Protein AF-A0A2V2RG81-F1 (afdb_monomer)

Secondary structure (DSSP, 8-state):
-HHHHHHHHHHHHHHHHHHHSEEEEEEETTEEEEEEHHHHHHHT-GGGGHHHHHHHHHHHHHHHHHHH---THHHHHHHHHHHHHHHHHHHHHHHHHHHTTTSEEEE-HHHHHHHHHHHHHHHHHHHHHHSPPPP-

Mean predicted aligned error: 7.37 Å

Nearest PDB structures (foldseek):
  6jpa-assembly1_E  TM=6.796E-01  e=2.191E-02  Oryctolagus cuniculus
  8c2h-assembly1_F  TM=6.719E-01  e=4.260E-02  Rattus norvegicus
  8fp4-assembly1_F  TM=6.852E-01  e=5.317E-02  Mus musculus
  5vot-assembly1_G  TM=6.002E-01  e=3.413E-02  Rattus norvegicus

Sequence (136 aa):
MHKVKKVRLSAALVVLLCFFMPWIQVSCGSAKDSISGIDLARDNQSLLWLIPILIVATLVVGFFIRLRGNLDLGSLLGFASGLVSAYLMNRERIRAEDNSGLLQVSLTGWFWLGLGASIVLAVTSAIDFLKPPKPR

Foldseek 3Di:
DVVLLVLLLVLLVLLLVLQQDFFKWWDPDPDIDTAHNVNVCPPPNVLSVLQNVLSVVLVVVSVVCVVVVDDLVSLVSLQVSLVSQLVVLVVVVVVQVVCCVPTPMDGDPSSVSSNVSSVSSNVSSVVVSPDPDDDD

Radius of gyration: 16.91 Å; Cα contacts (8 Å, |Δi|>4): 170; chains: 1; bounding box: 44×24×58 Å

Structure (mmCIF, N/CA/C/O backbone):
data_AF-A0A2V2RG81-F1
#
_entry.id   AF-A0A2V2RG81-F1
#
loop_
_atom_site.group_PDB
_atom_site.id
_atom_site.type_symbol
_atom_site.label_atom_id
_atom_site.label_alt_id
_atom_site.label_comp_id
_atom_site.label_asym_id
_atom_site.label_entity_id
_atom_site.label_seq_id
_atom_site.pdbx_PDB_ins_code
_atom_site.Cartn_x
_atom_site.Cartn_y
_atom_site.Cartn_z
_atom_site.occupancy
_atom_site.B_iso_or_equiv
_atom_site.auth_seq_id
_atom_site.auth_comp_id
_atom_site.auth_asym_id
_atom_site.auth_atom_id
_atom_site.pdbx_PDB_model_num
ATOM 1 N N . MET A 1 1 ? -14.935 9.910 15.023 1.00 58.56 1 MET A N 1
ATOM 2 C CA . MET A 1 1 ? -14.533 8.569 14.524 1.00 58.56 1 MET A CA 1
ATOM 3 C C . MET A 1 1 ? -14.956 8.276 13.077 1.00 58.56 1 MET A C 1
ATOM 5 O O . MET A 1 1 ? -14.308 7.460 12.442 1.00 58.56 1 MET A O 1
ATOM 9 N N . HIS A 1 2 ? -15.976 8.934 12.503 1.00 64.44 2 HIS A N 1
ATOM 10 C CA . HIS A 1 2 ? -16.422 8.630 11.128 1.00 64.44 2 HIS A CA 1
ATOM 11 C C . HIS A 1 2 ? -15.454 9.112 10.022 1.00 64.44 2 HIS A C 1
ATOM 13 O O . HIS A 1 2 ? -15.304 8.445 9.003 1.00 64.44 2 HIS A O 1
ATOM 19 N N . LYS A 1 3 ? -14.757 10.243 10.232 1.00 79.00 3 LYS A N 1
ATOM 20 C CA . LYS A 1 3 ? -13.804 10.807 9.255 1.00 79.00 3 LYS A CA 1
ATOM 21 C C . LYS A 1 3 ? -12.574 9.908 9.040 1.00 79.00 3 LYS A C 1
ATOM 23 O O . LYS A 1 3 ? -12.246 9.622 7.899 1.00 79.00 3 LYS A O 1
ATOM 28 N N . VAL A 1 4 ? -11.964 9.391 10.112 1.00 78.62 4 VAL A N 1
ATOM 29 C CA . VAL A 1 4 ? -10.763 8.529 10.032 1.00 78.62 4 VAL A CA 1
ATOM 30 C C . VAL A 1 4 ? -11.062 7.212 9.309 1.00 78.62 4 VAL A C 1
ATOM 32 O O . VAL A 1 4 ? -10.335 6.833 8.399 1.00 78.62 4 VAL A O 1
ATOM 35 N N . LYS A 1 5 ? -12.203 6.576 9.611 1.00 78.75 5 LYS A N 1
ATOM 36 C CA . LYS A 1 5 ? -12.648 5.357 8.913 1.00 78.75 5 LYS A CA 1
ATOM 37 C C . LYS A 1 5 ? -12.856 5.577 7.410 1.00 78.75 5 LYS A C 1
ATOM 39 O O . LYS A 1 5 ? -12.478 4.719 6.619 1.00 78.75 5 LYS A O 1
ATOM 44 N N . LYS A 1 6 ? -13.430 6.724 7.016 1.00 83.75 6 LYS A N 1
ATOM 45 C CA . LYS A 1 6 ? -13.582 7.099 5.600 1.00 83.75 6 LYS A CA 1
ATOM 46 C C . LYS A 1 6 ? -12.228 7.292 4.920 1.00 83.75 6 LYS A C 1
ATO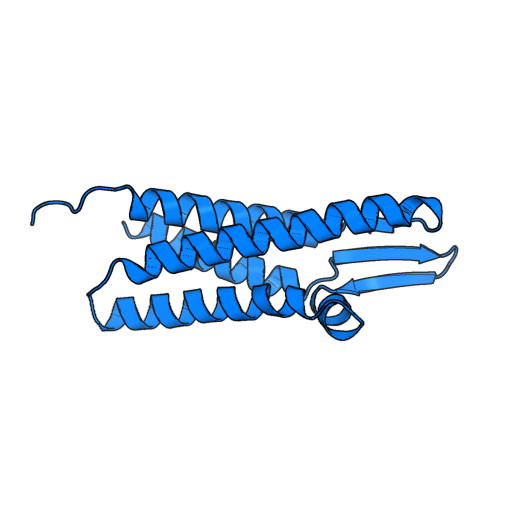M 48 O O . LYS A 1 6 ? -12.038 6.730 3.852 1.00 83.75 6 LYS A O 1
ATOM 53 N N . VAL A 1 7 ? -11.303 8.014 5.559 1.00 86.38 7 VAL A N 1
ATOM 54 C CA . VAL A 1 7 ? -9.939 8.234 5.039 1.00 86.38 7 VAL A CA 1
ATOM 55 C C . VAL A 1 7 ? -9.203 6.910 4.848 1.00 86.38 7 VAL A C 1
ATOM 57 O O . VAL A 1 7 ? -8.580 6.691 3.816 1.00 86.38 7 VAL A O 1
ATOM 60 N N . ARG A 1 8 ? -9.323 5.994 5.812 1.00 85.00 8 ARG A N 1
ATOM 61 C CA . ARG A 1 8 ? -8.718 4.663 5.74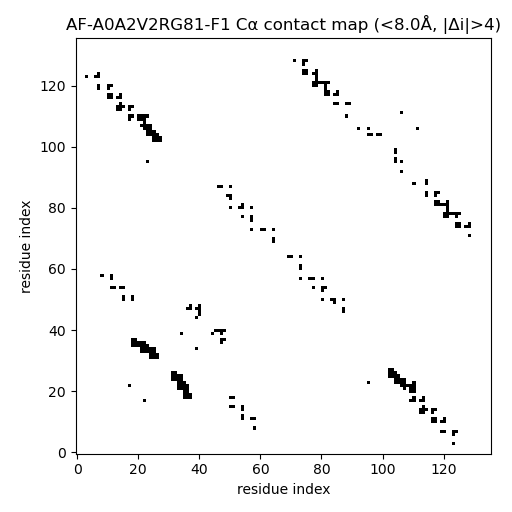1 1.00 85.00 8 ARG A CA 1
ATOM 62 C C . ARG A 1 8 ? -9.264 3.848 4.569 1.00 85.00 8 ARG A C 1
ATOM 64 O O . ARG A 1 8 ? -8.502 3.246 3.823 1.00 85.00 8 ARG A O 1
ATOM 71 N N . LEU A 1 9 ? -10.585 3.857 4.389 1.00 85.62 9 LEU A N 1
ATOM 72 C CA . LEU A 1 9 ? -11.242 3.158 3.286 1.00 85.62 9 LEU A CA 1
ATOM 73 C C . LEU A 1 9 ? -10.867 3.766 1.928 1.00 85.62 9 LEU A C 1
ATOM 75 O O . LEU A 1 9 ? -10.558 3.024 1.001 1.00 85.62 9 LEU A O 1
ATOM 79 N N . SER A 1 10 ? -10.835 5.098 1.816 1.00 89.88 10 SER A N 1
ATOM 80 C CA . SER A 1 10 ? -10.386 5.761 0.590 1.00 89.88 10 SER A CA 1
ATOM 81 C C . SER A 1 10 ? -8.915 5.480 0.302 1.00 89.88 10 SER A C 1
ATOM 83 O O . SER A 1 10 ? -8.581 5.202 -0.839 1.00 89.88 10 SER A O 1
ATOM 85 N N . ALA A 1 11 ? -8.047 5.484 1.317 1.00 88.44 11 ALA A N 1
ATOM 86 C CA . ALA A 1 11 ? -6.634 5.159 1.149 1.00 88.44 11 ALA A CA 1
ATOM 87 C C . ALA A 1 11 ? -6.454 3.717 0.656 1.00 88.44 11 ALA A C 1
ATOM 89 O O . ALA A 1 11 ? -5.753 3.500 -0.323 1.00 88.44 11 ALA A O 1
ATOM 90 N N . ALA A 1 12 ? -7.152 2.747 1.258 1.00 88.44 12 ALA A N 1
ATOM 91 C CA . ALA A 1 12 ? -7.129 1.355 0.808 1.00 88.44 12 ALA A CA 1
ATOM 92 C C . ALA A 1 12 ? -7.589 1.209 -0.654 1.00 88.44 12 ALA A C 1
ATOM 94 O O . ALA A 1 12 ? -6.935 0.526 -1.438 1.00 88.44 12 ALA A O 1
ATOM 95 N N . LEU A 1 13 ? -8.670 1.891 -1.045 1.00 90.00 13 LEU A N 1
ATOM 96 C CA . LEU A 1 13 ? -9.141 1.898 -2.434 1.00 90.00 13 LEU A CA 1
ATOM 97 C C . LEU A 1 13 ? -8.130 2.541 -3.387 1.00 90.00 13 LEU A C 1
ATOM 99 O O . LEU A 1 13 ? -7.906 2.013 -4.470 1.00 90.00 13 LEU A O 1
ATOM 103 N N . VAL A 1 14 ? -7.495 3.645 -2.989 1.00 91.31 14 VAL A N 1
ATOM 104 C CA . VAL A 1 14 ? -6.458 4.299 -3.798 1.00 91.31 14 VAL A CA 1
ATOM 105 C C . VAL A 1 14 ? -5.253 3.380 -3.979 1.00 91.31 14 VAL A C 1
ATOM 107 O O . VAL A 1 14 ? -4.793 3.244 -5.106 1.00 91.31 14 VAL A O 1
ATOM 110 N N . VAL A 1 15 ? -4.778 2.704 -2.924 1.00 88.25 15 VAL A N 1
ATOM 111 C CA . VAL A 1 15 ? -3.689 1.713 -3.032 1.00 88.25 15 VAL A CA 1
ATOM 112 C C . VAL A 1 15 ? -4.070 0.608 -4.012 1.00 88.25 15 VAL A C 1
ATOM 114 O O . VAL A 1 15 ? -3.273 0.267 -4.883 1.00 88.25 15 VAL A O 1
ATOM 117 N N . LEU A 1 16 ? -5.295 0.083 -3.900 1.00 89.69 16 LEU A N 1
ATOM 118 C CA . LEU A 1 16 ? -5.788 -0.971 -4.780 1.00 89.69 16 LEU A CA 1
ATOM 119 C C . LEU A 1 16 ? -5.823 -0.511 -6.239 1.00 89.69 16 LEU A C 1
ATOM 121 O O . LEU A 1 16 ? -5.296 -1.200 -7.099 1.00 89.69 16 LEU A O 1
ATOM 125 N N . LEU A 1 17 ? -6.399 0.659 -6.520 1.00 90.56 17 LEU A N 1
ATOM 126 C CA . LEU A 1 17 ? -6.468 1.207 -7.876 1.00 90.56 17 LEU A CA 1
ATOM 127 C C . LEU A 1 17 ? -5.073 1.493 -8.435 1.00 90.56 17 LEU A C 1
ATOM 129 O O . LEU A 1 17 ? -4.778 1.110 -9.563 1.00 90.56 17 LEU A O 1
ATOM 133 N N . CYS A 1 18 ? -4.196 2.108 -7.637 1.00 89.56 18 CYS A N 1
ATOM 134 C CA . CYS A 1 18 ? -2.828 2.400 -8.053 1.00 89.56 18 CYS A CA 1
ATOM 135 C C . CYS A 1 18 ? -2.051 1.120 -8.366 1.00 89.56 18 CYS A C 1
ATOM 137 O O . CYS A 1 18 ? -1.221 1.151 -9.262 1.00 89.56 18 CYS A O 1
ATOM 139 N N . PHE A 1 19 ? -2.331 -0.006 -7.698 1.00 88.00 19 PHE A N 1
ATOM 140 C CA . PHE A 1 19 ? -1.690 -1.293 -7.989 1.00 88.00 19 PHE A CA 1
ATOM 141 C C . PHE A 1 19 ? -1.910 -1.774 -9.431 1.00 88.00 19 PHE A C 1
ATOM 143 O O . PHE A 1 19 ? -0.995 -2.326 -10.037 1.00 88.00 19 PHE A O 1
ATOM 150 N N . PHE A 1 20 ? -3.088 -1.519 -10.001 1.00 87.88 20 PHE A N 1
ATOM 151 C CA . PHE A 1 20 ? -3.395 -1.884 -11.389 1.00 87.88 20 PHE A CA 1
ATOM 152 C C . PHE A 1 20 ? -2.928 -0.842 -12.411 1.00 87.88 20 PHE A C 1
ATOM 154 O O . PHE A 1 20 ? -2.921 -1.122 -13.607 1.00 87.88 20 PHE A O 1
ATOM 161 N N . MET A 1 21 ? -2.541 0.353 -11.964 1.00 88.81 21 MET A N 1
ATOM 162 C CA . MET A 1 21 ? -2.016 1.387 -12.851 1.00 88.81 21 MET A CA 1
ATOM 163 C C . MET A 1 21 ? -0.554 1.099 -13.224 1.00 88.81 21 MET A C 1
ATOM 165 O O . MET A 1 21 ? 0.130 0.354 -12.517 1.00 88.81 21 MET A O 1
ATOM 169 N N . PRO A 1 22 ? -0.040 1.690 -14.318 1.00 84.62 22 PRO A N 1
ATOM 170 C CA . PRO A 1 22 ? 1.360 1.538 -14.685 1.00 84.62 22 PRO A CA 1
ATOM 171 C C . PRO A 1 22 ? 2.233 2.113 -13.574 1.00 84.62 22 PRO A C 1
ATOM 173 O O . PRO A 1 22 ? 2.029 3.261 -13.192 1.00 84.62 22 PRO A O 1
ATOM 176 N N . TRP A 1 23 ? 3.167 1.328 -13.041 1.00 84.44 23 TRP A N 1
ATOM 177 C CA . TRP A 1 23 ? 4.081 1.752 -11.974 1.00 84.44 23 TRP A CA 1
ATOM 178 C C . TRP A 1 23 ? 5.379 2.269 -12.553 1.00 84.44 23 TRP A C 1
ATOM 180 O O . TRP A 1 23 ? 5.856 3.338 -12.168 1.00 84.44 23 TRP A O 1
ATOM 190 N N . ILE A 1 24 ? 5.906 1.513 -13.507 1.00 82.00 24 ILE A N 1
ATOM 191 C CA . ILE A 1 24 ? 7.206 1.725 -14.110 1.00 82.00 24 ILE A CA 1
ATOM 192 C C . ILE A 1 24 ? 6.986 2.023 -15.587 1.00 82.00 24 ILE A C 1
ATOM 194 O O . ILE A 1 24 ? 6.223 1.339 -16.265 1.00 82.00 24 ILE A O 1
ATOM 198 N N . GLN A 1 25 ? 7.656 3.051 -16.086 1.00 83.38 25 GLN A N 1
ATOM 199 C CA . GLN A 1 25 ? 7.780 3.325 -17.509 1.00 83.38 25 GLN A CA 1
ATOM 200 C C . GLN A 1 25 ? 9.227 3.090 -17.916 1.00 83.38 25 GLN A C 1
ATOM 202 O O . GLN A 1 25 ? 10.137 3.736 -17.398 1.00 83.38 25 GLN A O 1
ATOM 207 N N . VAL A 1 26 ? 9.430 2.165 -18.844 1.00 80.25 26 VAL A N 1
ATOM 208 C CA . VAL A 1 26 ? 10.720 1.907 -19.478 1.00 80.25 26 VAL A CA 1
ATOM 209 C C . VAL A 1 26 ? 10.721 2.556 -20.854 1.00 80.25 26 VAL A C 1
ATOM 211 O O . VAL A 1 26 ? 9.803 2.369 -21.652 1.00 80.25 26 VAL A O 1
ATOM 214 N N . SER A 1 27 ? 11.740 3.373 -21.117 1.00 75.81 27 SER A N 1
ATOM 215 C CA . SER A 1 27 ? 11.956 3.983 -22.431 1.00 75.81 27 SER A CA 1
ATOM 216 C C . SER A 1 27 ? 13.175 3.343 -23.088 1.00 75.81 27 SER A C 1
ATOM 218 O O . SER A 1 27 ? 14.309 3.594 -22.684 1.00 75.81 27 SER A O 1
ATOM 220 N N . CYS A 1 28 ? 12.939 2.522 -24.112 1.00 73.56 28 CYS A N 1
ATOM 221 C CA . CYS A 1 28 ? 13.981 1.941 -24.959 1.00 73.56 28 CYS A CA 1
ATOM 222 C C . CYS A 1 28 ? 13.992 2.685 -26.302 1.00 73.56 28 CYS A C 1
ATOM 224 O O . CYS A 1 28 ? 13.414 2.231 -27.291 1.00 73.56 28 CYS A O 1
ATOM 226 N N . GLY A 1 29 ? 14.599 3.875 -26.335 1.00 74.12 29 GLY A N 1
ATOM 227 C CA . GLY A 1 29 ? 14.643 4.714 -27.537 1.00 74.12 29 GLY A CA 1
ATOM 228 C C . GLY A 1 29 ? 13.254 5.205 -27.968 1.00 74.12 29 GLY A C 1
ATOM 229 O O . GLY A 1 29 ? 12.731 6.149 -27.382 1.00 74.12 29 GLY A O 1
ATOM 230 N N . SER A 1 30 ? 12.665 4.576 -28.995 1.00 65.81 30 SER A N 1
ATOM 231 C CA . SER A 1 30 ? 11.362 4.959 -29.575 1.00 65.81 30 SER A CA 1
ATOM 232 C C . SER A 1 30 ? 10.169 4.142 -29.053 1.00 65.81 30 SER A C 1
ATOM 234 O O . SER A 1 30 ? 9.027 4.510 -29.335 1.00 65.81 30 SER A O 1
ATOM 236 N N . ALA A 1 31 ? 10.404 3.057 -28.307 1.00 66.31 31 ALA A N 1
ATOM 237 C CA . ALA A 1 31 ? 9.348 2.268 -27.674 1.00 66.31 31 ALA A CA 1
ATOM 238 C C . ALA A 1 31 ? 9.222 2.655 -26.192 1.00 66.31 31 ALA A C 1
ATOM 240 O O . ALA A 1 31 ? 10.212 2.662 -25.452 1.00 66.31 31 ALA A O 1
ATOM 241 N N . LYS A 1 32 ? 8.001 3.009 -25.777 1.00 71.31 32 LYS A N 1
ATOM 242 C CA . LYS A 1 32 ? 7.633 3.235 -24.376 1.00 71.31 32 LYS A CA 1
ATOM 243 C C . LYS A 1 32 ? 6.769 2.076 -23.921 1.00 71.31 32 LYS A C 1
ATOM 245 O O . LYS A 1 32 ? 5.598 2.024 -24.288 1.00 71.31 32 LYS A O 1
ATOM 250 N N . ASP A 1 33 ? 7.336 1.221 -23.086 1.00 81.12 33 ASP A N 1
ATOM 251 C CA . ASP A 1 33 ? 6.580 0.171 -22.420 1.00 81.12 33 ASP A CA 1
ATOM 252 C C . ASP A 1 33 ? 6.317 0.583 -20.975 1.00 81.12 33 ASP A C 1
ATOM 254 O O . ASP A 1 33 ? 7.162 1.157 -20.281 1.00 81.12 33 ASP A O 1
ATOM 258 N N . SER A 1 34 ? 5.092 0.347 -20.521 1.00 82.75 34 SER A N 1
ATOM 259 C CA . SER A 1 34 ? 4.673 0.672 -19.166 1.00 82.75 34 SER A CA 1
ATOM 260 C C . SER A 1 34 ? 4.231 -0.598 -18.472 1.00 82.75 34 SER A C 1
ATOM 262 O O . SER A 1 34 ? 3.352 -1.289 -18.979 1.00 82.75 34 SER A O 1
ATOM 264 N N . ILE A 1 35 ? 4.825 -0.882 -17.320 1.00 84.44 35 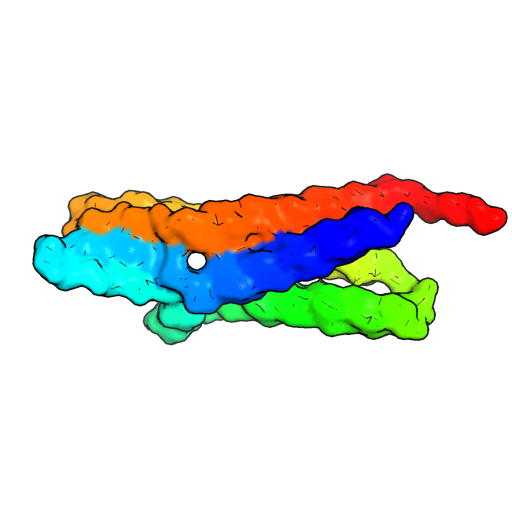ILE A N 1
ATOM 265 C CA . ILE A 1 35 ? 4.592 -2.117 -16.585 1.00 84.44 35 ILE A CA 1
ATOM 266 C C . ILE A 1 35 ? 3.793 -1.788 -15.329 1.00 84.44 35 ILE A C 1
ATOM 268 O O . ILE A 1 35 ? 4.157 -0.901 -14.545 1.00 84.44 35 ILE A O 1
ATOM 272 N N . SER A 1 36 ? 2.662 -2.465 -15.169 1.00 87.19 36 SER A N 1
ATOM 273 C CA . SER A 1 36 ? 1.783 -2.310 -14.013 1.00 87.19 36 SER A CA 1
ATOM 274 C C . SER A 1 36 ? 2.229 -3.190 -12.842 1.00 87.19 36 SER A C 1
ATOM 276 O O . SER A 1 36 ? 3.021 -4.122 -13.006 1.00 87.19 36 SER A O 1
ATOM 278 N N . GLY A 1 37 ? 1.706 -2.920 -11.642 1.00 82.94 37 GLY A N 1
ATOM 279 C CA . GLY A 1 37 ? 1.973 -3.763 -10.473 1.00 82.94 37 GLY A CA 1
ATOM 280 C C . GLY A 1 37 ? 1.507 -5.213 -10.660 1.00 82.94 37 GLY A C 1
ATOM 281 O O . GLY A 1 37 ? 2.136 -6.129 -10.130 1.00 82.94 37 GLY A O 1
ATOM 282 N N . ILE A 1 38 ? 0.451 -5.445 -11.454 1.00 85.56 38 ILE A N 1
ATOM 283 C CA . ILE A 1 38 ? -0.035 -6.800 -11.756 1.00 85.56 38 ILE A CA 1
ATOM 284 C C . ILE A 1 38 ? 0.894 -7.551 -12.713 1.00 85.56 38 ILE A C 1
ATOM 286 O O . ILE A 1 38 ? 1.138 -8.739 -12.499 1.00 85.56 38 ILE A O 1
ATOM 290 N N . ASP A 1 39 ? 1.455 -6.869 -13.711 1.00 84.69 39 ASP A N 1
ATOM 291 C CA . ASP A 1 39 ? 2.418 -7.476 -14.634 1.00 84.69 39 ASP A CA 1
ATOM 292 C C . ASP A 1 39 ? 3.708 -7.850 -13.886 1.00 84.69 39 ASP A C 1
ATOM 294 O O . ASP A 1 39 ? 4.175 -8.984 -13.984 1.00 84.69 39 ASP A O 1
ATOM 298 N N . LEU A 1 40 ? 4.202 -6.961 -13.010 1.00 81.69 40 LEU A N 1
ATOM 299 C CA . LEU A 1 40 ? 5.330 -7.248 -12.107 1.00 81.69 40 LEU A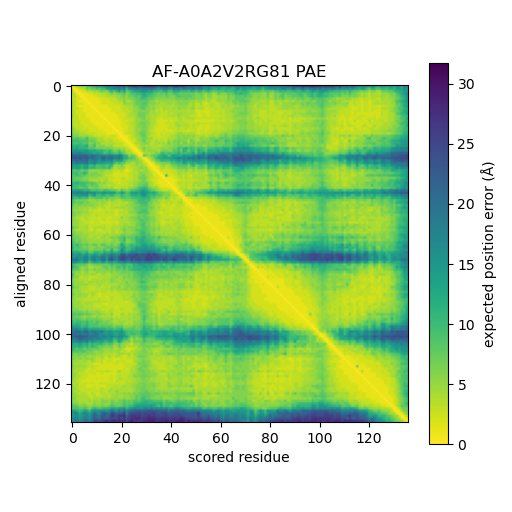 CA 1
ATOM 300 C C . LEU A 1 40 ? 5.069 -8.480 -11.229 1.00 81.69 40 LEU A C 1
ATOM 302 O O . LEU A 1 40 ? 5.930 -9.351 -11.070 1.00 81.69 40 LEU A O 1
ATOM 306 N N . ALA A 1 41 ? 3.861 -8.565 -10.670 1.00 85.31 41 ALA A N 1
ATOM 307 C CA . ALA A 1 41 ? 3.460 -9.675 -9.817 1.00 85.31 41 ALA A CA 1
ATOM 308 C C . ALA A 1 41 ? 3.347 -11.007 -10.578 1.00 85.31 41 ALA A C 1
ATOM 310 O O . ALA A 1 41 ? 3.444 -12.067 -9.954 1.00 85.31 41 ALA A O 1
ATOM 311 N N . ARG A 1 42 ? 3.140 -10.963 -11.900 1.00 84.56 42 ARG A N 1
ATOM 312 C CA . ARG A 1 42 ? 3.015 -12.136 -12.770 1.00 84.56 42 ARG A CA 1
ATOM 313 C C . ARG A 1 42 ? 4.366 -12.655 -13.260 1.00 84.56 42 ARG A C 1
ATOM 315 O O . ARG A 1 42 ? 4.540 -13.868 -13.302 1.00 84.56 42 ARG A O 1
ATOM 322 N N . ASP A 1 43 ? 5.300 -11.765 -13.587 1.00 76.19 43 ASP A N 1
ATOM 323 C CA . ASP A 1 43 ? 6.501 -12.151 -14.339 1.00 76.19 43 ASP A CA 1
ATOM 324 C C . ASP A 1 43 ? 7.649 -12.707 -13.491 1.00 76.19 43 ASP A C 1
ATOM 326 O O . ASP A 1 43 ? 8.403 -13.541 -13.988 1.00 76.19 43 ASP A O 1
ATOM 330 N N . ASN A 1 44 ? 7.816 -12.301 -12.225 1.00 68.00 44 ASN A N 1
ATOM 331 C CA . ASN A 1 44 ? 8.786 -12.965 -11.330 1.00 68.00 44 ASN A CA 1
ATOM 332 C C . ASN A 1 44 ? 8.702 -12.558 -9.848 1.00 68.00 44 ASN A C 1
ATOM 334 O O . ASN A 1 44 ? 9.617 -12.830 -9.065 1.00 68.00 44 ASN A O 1
ATOM 338 N N . GLN A 1 45 ? 7.667 -11.817 -9.449 1.00 76.44 45 GLN A N 1
ATOM 339 C CA . GLN A 1 45 ? 7.605 -11.205 -8.125 1.00 76.44 45 GLN A CA 1
ATOM 340 C C . GLN A 1 45 ? 6.284 -11.536 -7.424 1.00 76.44 45 GLN A C 1
ATOM 342 O O . GLN A 1 45 ? 5.516 -10.655 -7.046 1.00 76.44 45 GLN A O 1
ATOM 347 N N . SER A 1 46 ? 6.045 -12.828 -7.178 1.00 82.75 46 SER A N 1
ATOM 348 C CA . SER A 1 46 ? 4.821 -13.336 -6.533 1.00 82.75 46 SER A CA 1
ATOM 349 C C . SER A 1 46 ? 4.524 -12.696 -5.171 1.00 82.75 46 SER A C 1
ATOM 351 O O . SER A 1 46 ? 3.380 -12.678 -4.735 1.00 82.75 46 SER A O 1
ATOM 353 N N . LEU A 1 47 ? 5.529 -12.126 -4.497 1.00 85.44 47 LEU A N 1
ATOM 354 C CA . LEU A 1 47 ? 5.345 -11.360 -3.261 1.00 85.44 47 LEU A CA 1
ATOM 355 C C . LEU A 1 47 ? 4.487 -10.099 -3.451 1.00 85.44 47 LEU A C 1
ATOM 357 O O . LEU A 1 47 ? 3.813 -9.696 -2.510 1.00 85.44 47 LEU A O 1
ATOM 361 N N . LEU A 1 48 ? 4.445 -9.492 -4.639 1.00 85.75 48 LEU A N 1
ATOM 362 C CA . LEU A 1 48 ? 3.600 -8.321 -4.902 1.00 85.75 48 LEU A CA 1
ATOM 363 C C . LEU A 1 48 ? 2.109 -8.635 -4.862 1.00 85.75 48 LEU A C 1
ATOM 365 O O . LEU A 1 48 ? 1.328 -7.737 -4.557 1.00 85.75 48 LEU A O 1
ATOM 369 N N . TRP A 1 49 ? 1.712 -9.898 -5.055 1.00 87.81 49 TRP A N 1
ATOM 370 C CA . TRP A 1 49 ? 0.325 -10.328 -4.859 1.00 87.81 49 TRP A CA 1
ATOM 371 C C . TRP A 1 49 ? -0.167 -10.113 -3.428 1.00 87.81 49 TRP A C 1
ATOM 373 O O . TRP A 1 49 ? -1.370 -9.953 -3.216 1.00 87.81 49 TRP A O 1
ATOM 383 N N . LEU A 1 50 ? 0.736 -10.038 -2.444 1.00 86.81 50 LEU A N 1
ATOM 384 C CA . LEU A 1 50 ? 0.349 -9.710 -1.074 1.00 86.81 50 LEU A CA 1
ATOM 385 C C . LEU A 1 50 ? -0.300 -8.331 -0.974 1.00 86.81 50 LEU A C 1
ATOM 387 O O . LEU A 1 50 ? -1.168 -8.166 -0.129 1.00 86.81 50 LEU A O 1
ATOM 391 N N . ILE A 1 51 ? 0.051 -7.365 -1.828 1.00 88.00 51 ILE A N 1
ATOM 392 C CA . ILE A 1 51 ? -0.528 -6.016 -1.779 1.00 88.00 51 ILE A CA 1
ATOM 393 C C . ILE A 1 51 ? -2.042 -6.053 -2.042 1.00 88.00 51 ILE A C 1
ATOM 395 O O . ILE A 1 51 ? -2.801 -5.711 -1.130 1.00 88.00 51 ILE A O 1
ATOM 399 N N . PRO A 1 52 ? -2.538 -6.493 -3.219 1.00 88.81 52 PRO A N 1
ATOM 400 C CA . PRO A 1 52 ? -3.973 -6.543 -3.468 1.00 88.81 52 PRO A CA 1
ATOM 401 C C . PRO A 1 52 ? -4.682 -7.506 -2.509 1.00 88.81 52 PRO A C 1
ATOM 403 O O . PRO A 1 52 ? -5.764 -7.174 -2.029 1.00 88.81 52 PRO A O 1
ATOM 406 N N . ILE A 1 53 ? -4.072 -8.644 -2.151 1.00 89.88 53 ILE A N 1
ATOM 407 C CA . ILE A 1 53 ? -4.670 -9.601 -1.205 1.00 89.88 53 ILE A CA 1
ATOM 408 C C . ILE A 1 53 ? -4.876 -8.959 0.173 1.00 89.88 53 ILE A C 1
ATOM 410 O O . ILE A 1 53 ? -5.971 -9.040 0.729 1.00 89.88 53 ILE A O 1
ATOM 414 N N . LEU A 1 54 ? -3.859 -8.289 0.722 1.00 87.75 54 LEU A N 1
ATOM 415 C CA . LEU A 1 54 ? -3.935 -7.648 2.036 1.00 87.75 54 LEU A CA 1
ATOM 416 C C . LEU A 1 54 ? -4.905 -6.469 2.037 1.00 87.75 54 LEU A C 1
ATOM 418 O O . LEU A 1 54 ? -5.645 -6.287 3.001 1.00 87.75 54 LEU A O 1
ATOM 422 N N . ILE A 1 55 ? -4.937 -5.679 0.965 1.00 89.06 55 ILE A N 1
ATOM 423 C CA . ILE A 1 55 ? -5.871 -4.558 0.848 1.00 89.06 55 ILE A CA 1
ATOM 424 C C . ILE A 1 55 ? -7.317 -5.059 0.759 1.00 89.06 55 ILE A C 1
ATOM 426 O O . ILE A 1 55 ? -8.182 -4.551 1.477 1.00 89.06 55 ILE A O 1
ATOM 430 N N . VAL A 1 56 ? -7.581 -6.095 -0.043 1.00 89.50 56 VAL A N 1
ATOM 431 C CA . VAL A 1 56 ? -8.903 -6.734 -0.118 1.00 89.50 56 VAL A CA 1
ATOM 432 C C . VAL A 1 56 ? -9.285 -7.335 1.233 1.00 89.50 56 VAL A C 1
ATOM 434 O O . VAL A 1 56 ? -10.393 -7.087 1.708 1.00 89.50 56 VAL A O 1
ATOM 437 N N . ALA A 1 57 ? -8.373 -8.041 1.906 1.00 87.94 57 ALA A N 1
ATOM 438 C CA . ALA A 1 57 ? -8.613 -8.577 3.243 1.00 87.94 57 ALA A CA 1
ATOM 439 C C . ALA A 1 57 ? -8.976 -7.464 4.242 1.00 87.94 57 ALA A C 1
ATOM 441 O O . ALA A 1 57 ? -9.954 -7.594 4.976 1.00 87.94 57 ALA A O 1
ATOM 442 N N . THR A 1 58 ? -8.270 -6.331 4.222 1.00 85.25 58 THR A N 1
ATOM 443 C CA . THR A 1 58 ? -8.573 -5.165 5.067 1.00 85.25 58 THR A CA 1
ATOM 444 C C . THR A 1 58 ? -9.941 -4.555 4.768 1.00 85.25 58 THR A C 1
ATOM 446 O O . THR A 1 58 ? -10.651 -4.168 5.702 1.00 85.25 58 THR A O 1
ATOM 449 N N . LEU A 1 59 ? -10.354 -4.493 3.500 1.00 86.25 59 LEU A N 1
ATOM 450 C CA . LEU A 1 59 ? -11.687 -4.021 3.116 1.00 86.25 59 LEU A CA 1
ATOM 451 C C . LEU A 1 59 ? -12.784 -4.984 3.585 1.00 86.25 59 LEU A C 1
ATOM 453 O O . LEU A 1 59 ? -13.756 -4.546 4.203 1.00 86.25 59 LEU A O 1
ATOM 457 N N . VAL A 1 60 ? -12.604 -6.285 3.355 1.00 87.50 60 VAL A N 1
ATOM 458 C CA . VAL A 1 60 ? -13.554 -7.340 3.736 1.00 87.50 60 VAL A CA 1
ATOM 459 C C . VAL A 1 60 ? -13.696 -7.413 5.256 1.00 87.50 60 VAL A C 1
ATOM 461 O O . VAL A 1 60 ? -14.806 -7.334 5.780 1.00 87.50 60 VAL A O 1
ATOM 464 N N . VAL A 1 61 ? -12.585 -7.476 5.989 1.00 85.06 61 VAL A N 1
ATOM 465 C CA . VAL A 1 61 ? -12.586 -7.497 7.458 1.00 85.06 61 VAL A CA 1
ATOM 466 C C . VAL A 1 61 ? -13.157 -6.194 8.017 1.00 85.06 61 VAL A C 1
ATOM 468 O O . VAL A 1 61 ? -13.976 -6.227 8.933 1.00 85.06 61 VAL A O 1
ATOM 471 N N . GLY A 1 62 ? -12.815 -5.039 7.436 1.00 81.31 62 GLY A N 1
ATOM 472 C CA . GLY A 1 62 ? -13.410 -3.755 7.809 1.00 81.31 62 GLY A CA 1
ATOM 473 C C . GLY A 1 62 ? -14.932 -3.716 7.616 1.00 81.31 62 GLY A C 1
ATOM 474 O O . GLY A 1 62 ? -15.643 -3.150 8.451 1.00 81.31 62 GLY A O 1
ATOM 475 N N . PHE A 1 63 ? -15.437 -4.349 6.557 1.00 84.06 63 PHE A N 1
ATOM 476 C CA . PHE A 1 63 ? -16.867 -4.491 6.292 1.00 84.06 63 PHE A CA 1
ATOM 477 C C . PHE A 1 63 ? -17.544 -5.432 7.299 1.00 84.06 63 PHE A C 1
ATOM 479 O O . PHE A 1 63 ? -18.538 -5.053 7.917 1.00 84.06 63 PHE A O 1
ATOM 486 N N . PHE A 1 64 ? -16.971 -6.611 7.552 1.00 82.06 64 PHE A N 1
ATOM 487 C CA . PHE A 1 64 ? -17.508 -7.566 8.526 1.00 82.06 64 PHE A CA 1
ATOM 488 C C . PHE A 1 64 ? -17.499 -7.030 9.960 1.00 82.06 64 PHE A C 1
ATOM 490 O O . PHE A 1 64 ? -18.473 -7.220 10.685 1.00 82.06 64 PHE A O 1
ATOM 497 N N . ILE A 1 65 ? -16.456 -6.309 10.376 1.00 79.94 65 ILE A N 1
ATOM 498 C CA . ILE A 1 65 ? -16.402 -5.684 11.708 1.00 79.94 65 ILE A CA 1
ATOM 499 C C . ILE A 1 65 ? -17.462 -4.587 11.836 1.00 79.94 65 ILE A C 1
ATOM 501 O O . ILE A 1 65 ? -18.067 -4.439 12.897 1.00 79.94 65 ILE A O 1
ATOM 505 N N . ARG A 1 66 ? -17.753 -3.843 10.759 1.00 71.62 66 ARG A N 1
ATOM 506 C CA . ARG A 1 66 ? -18.854 -2.869 10.756 1.00 71.62 66 ARG A CA 1
ATOM 507 C C . ARG A 1 66 ? -20.211 -3.538 10.988 1.00 71.62 66 ARG A C 1
ATOM 509 O O . ARG A 1 66 ? -21.064 -2.922 11.618 1.00 71.62 66 ARG A O 1
ATOM 516 N N . LEU A 1 67 ? -20.386 -4.768 10.509 1.00 77.81 67 LEU A N 1
ATOM 517 C CA . LEU A 1 67 ? -21.599 -5.560 10.713 1.00 77.81 67 LEU A CA 1
ATOM 518 C C . LEU A 1 67 ? -21.651 -6.221 12.099 1.00 77.81 67 LEU A C 1
ATOM 520 O O . LEU A 1 67 ? -22.711 -6.252 12.713 1.00 77.81 67 LEU A O 1
ATOM 524 N N . ARG A 1 68 ? -20.523 -6.736 12.607 1.00 72.69 68 ARG A N 1
ATOM 525 C CA . ARG A 1 68 ? -20.457 -7.466 13.890 1.00 72.69 68 ARG A CA 1
ATOM 526 C C . ARG A 1 68 ? -20.207 -6.592 15.120 1.00 72.69 68 ARG A C 1
ATOM 528 O O . ARG A 1 68 ? -20.337 -7.086 16.234 1.00 72.69 68 ARG A O 1
ATOM 535 N N . GLY A 1 69 ? -19.849 -5.320 14.948 1.00 61.66 69 GLY A N 1
ATOM 536 C CA . GLY A 1 69 ? -19.727 -4.343 16.035 1.00 61.66 69 GLY A CA 1
ATOM 537 C C . GLY A 1 69 ? -18.620 -4.619 17.058 1.00 61.66 69 GLY A C 1
ATOM 538 O O . GLY A 1 69 ? -18.551 -3.907 18.057 1.00 61.66 69 GLY A O 1
ATOM 539 N N . ASN A 1 70 ? -17.759 -5.613 16.830 1.00 62.84 70 ASN A N 1
ATOM 540 C CA . ASN A 1 70 ? -16.761 -6.044 17.799 1.00 62.84 70 ASN A CA 1
ATOM 541 C C . ASN A 1 70 ? -15.425 -6.375 17.119 1.00 62.84 70 ASN A C 1
ATOM 543 O O . ASN A 1 70 ? -15.420 -7.042 16.083 1.00 62.84 70 ASN A O 1
ATOM 547 N N . LEU A 1 71 ? -14.336 -5.952 17.780 1.00 57.47 71 LEU A N 1
ATOM 548 C CA . LEU A 1 71 ? -12.905 -6.255 17.576 1.00 57.47 71 LEU A CA 1
ATOM 549 C C . LEU A 1 71 ? -12.025 -5.170 16.920 1.00 57.47 71 LEU A C 1
ATOM 551 O O . LEU A 1 71 ? -12.256 -4.715 15.799 1.00 57.47 71 LEU A O 1
ATOM 555 N N . ASP A 1 72 ? -10.916 -4.889 17.618 1.00 69.62 72 ASP A N 1
ATOM 556 C CA . ASP A 1 72 ? -9.725 -4.127 17.197 1.00 69.62 72 ASP A CA 1
ATOM 557 C C . ASP A 1 72 ? -8.921 -4.791 16.065 1.00 69.62 72 ASP A C 1
ATOM 559 O O . ASP A 1 72 ? -8.001 -4.202 15.505 1.00 69.62 72 ASP A O 1
ATOM 563 N N . LEU A 1 73 ? -9.275 -6.012 15.650 1.00 74.81 73 LEU A N 1
ATOM 564 C CA . LEU A 1 73 ? -8.572 -6.723 14.573 1.00 74.81 73 LEU A CA 1
ATOM 565 C C . LEU A 1 73 ? -8.527 -5.919 13.267 1.00 74.81 73 LEU A C 1
ATOM 567 O O . LEU A 1 73 ? -7.569 -6.016 12.505 1.00 74.81 73 LEU A O 1
ATOM 571 N N . GLY A 1 74 ? -9.537 -5.084 13.018 1.00 77.44 74 GLY A N 1
ATOM 572 C CA . GLY A 1 74 ? -9.593 -4.252 11.823 1.00 77.44 74 GLY A CA 1
ATOM 573 C C . GLY A 1 74 ? -8.540 -3.144 11.789 1.00 77.44 74 GLY A C 1
ATOM 574 O O . GLY A 1 74 ? -8.165 -2.730 10.692 1.00 77.44 74 GLY A O 1
ATOM 575 N N . SER A 1 75 ? -8.091 -2.611 12.930 1.00 79.25 75 SER A N 1
ATOM 576 C CA . SER A 1 75 ? -7.014 -1.607 12.993 1.00 79.25 75 SER A CA 1
ATOM 577 C C . SER A 1 75 ? -5.649 -2.277 12.866 1.00 79.25 75 SER A C 1
ATOM 579 O O . SER A 1 75 ? -4.842 -1.829 12.054 1.00 79.25 75 SER A O 1
ATOM 581 N N . LEU A 1 76 ? -5.445 -3.418 13.529 1.00 82.62 76 LEU A N 1
ATOM 582 C CA . LE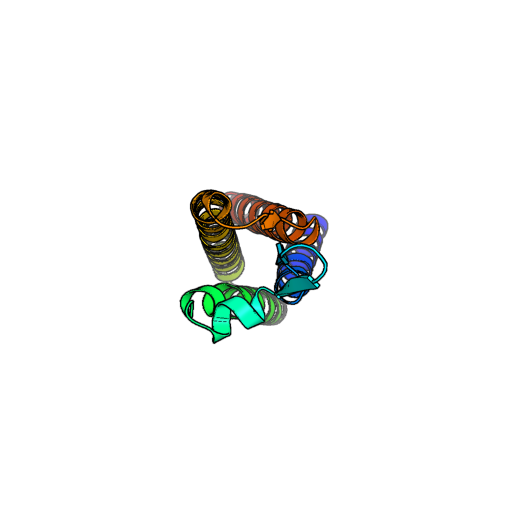U A 1 76 ? -4.221 -4.211 13.404 1.00 82.62 76 LEU A CA 1
ATOM 583 C C . LEU A 1 76 ? -3.976 -4.676 11.956 1.00 82.62 76 LEU A C 1
ATOM 585 O O . LEU A 1 76 ? -2.885 -4.493 11.418 1.00 82.62 76 LEU A O 1
ATOM 589 N N . LEU A 1 77 ? -5.008 -5.208 11.291 1.00 84.69 77 LEU A N 1
ATOM 590 C CA . LEU A 1 77 ? -4.908 -5.666 9.902 1.00 84.69 77 LEU A CA 1
ATOM 591 C C . LEU A 1 77 ? -4.666 -4.500 8.931 1.00 84.69 77 LEU A C 1
ATOM 593 O O . LEU A 1 77 ? -3.868 -4.614 8.002 1.00 84.69 77 LEU A O 1
ATOM 597 N N . GLY A 1 78 ? -5.308 -3.351 9.167 1.00 83.50 78 GLY A N 1
ATOM 598 C CA . GLY A 1 78 ? -5.077 -2.127 8.394 1.00 83.50 78 GLY A CA 1
ATOM 599 C C . GLY A 1 78 ? -3.647 -1.599 8.532 1.00 83.50 78 GLY A C 1
ATOM 600 O O . GLY A 1 78 ? -3.045 -1.175 7.548 1.00 83.50 78 GLY A O 1
ATOM 601 N N . PHE A 1 79 ? -3.078 -1.687 9.735 1.00 85.56 79 PHE A N 1
ATOM 602 C CA . PHE A 1 79 ? -1.694 -1.305 9.990 1.00 85.56 79 PHE A CA 1
ATOM 603 C C . PHE A 1 79 ? -0.717 -2.252 9.288 1.00 85.56 79 PHE A C 1
ATOM 605 O O . PHE A 1 79 ? 0.120 -1.795 8.512 1.00 85.56 79 PHE A O 1
ATOM 612 N N . ALA A 1 80 ? -0.872 -3.564 9.494 1.00 87.50 80 ALA A N 1
ATOM 613 C CA . ALA A 1 80 ? -0.021 -4.574 8.874 1.00 87.50 80 ALA A CA 1
ATOM 614 C C . ALA A 1 80 ? -0.086 -4.512 7.339 1.00 87.50 80 ALA A C 1
ATOM 616 O O . ALA A 1 80 ? 0.949 -4.496 6.679 1.00 87.50 80 ALA A O 1
ATOM 617 N N . SER A 1 81 ? -1.289 -4.406 6.765 1.00 87.88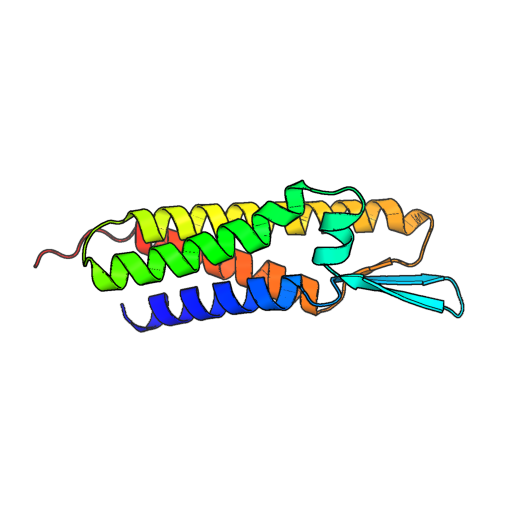 81 SER A N 1
ATOM 618 C CA . SER A 1 81 ? -1.470 -4.300 5.311 1.00 87.88 81 SER A CA 1
ATOM 619 C C . SER A 1 81 ? -0.843 -3.034 4.730 1.00 87.88 81 SER A C 1
ATOM 621 O O . SER A 1 81 ? -0.152 -3.122 3.715 1.00 87.88 81 SER A O 1
ATOM 623 N N . GLY A 1 82 ? -1.020 -1.876 5.374 1.00 84.81 82 GLY A N 1
ATOM 624 C CA . GLY A 1 82 ? -0.388 -0.626 4.949 1.00 84.81 82 GLY A CA 1
ATOM 625 C C . GLY A 1 82 ? 1.138 -0.694 5.009 1.00 84.81 82 GLY A C 1
ATOM 626 O O . GLY A 1 82 ? 1.803 -0.313 4.049 1.00 84.81 82 GLY A O 1
ATOM 627 N N . LEU A 1 83 ? 1.692 -1.246 6.093 1.00 88.94 83 LEU A N 1
ATOM 628 C CA . LEU A 1 83 ? 3.137 -1.367 6.292 1.00 88.94 83 LEU A CA 1
ATOM 629 C C . LEU A 1 83 ? 3.781 -2.322 5.277 1.00 88.94 83 LEU A C 1
ATOM 631 O O . LEU A 1 83 ? 4.773 -1.968 4.645 1.00 88.94 83 LEU A O 1
ATOM 635 N N . VAL A 1 84 ? 3.199 -3.511 5.089 1.00 89.44 84 VAL A N 1
ATOM 636 C CA . VAL A 1 84 ? 3.687 -4.496 4.111 1.00 89.44 84 VAL A CA 1
ATOM 637 C C . VAL A 1 84 ? 3.594 -3.933 2.695 1.00 89.44 84 VAL A C 1
ATOM 639 O O . VAL A 1 84 ? 4.542 -4.073 1.927 1.00 89.44 84 VAL A O 1
ATOM 642 N N . SER A 1 85 ? 2.501 -3.239 2.361 1.00 88.00 85 SER A N 1
ATOM 643 C CA . SER A 1 85 ? 2.341 -2.608 1.045 1.00 88.00 85 SER A CA 1
ATOM 644 C C . SER A 1 85 ? 3.386 -1.520 0.804 1.00 88.00 85 SER A C 1
ATOM 646 O O . SER A 1 85 ? 4.031 -1.522 -0.242 1.00 88.00 85 SER A O 1
ATOM 648 N N . ALA A 1 86 ? 3.613 -0.642 1.786 1.00 88.94 86 ALA A N 1
ATOM 649 C CA . ALA A 1 86 ? 4.631 0.404 1.705 1.00 88.94 86 ALA A CA 1
ATOM 650 C C . ALA A 1 86 ? 6.042 -0.186 1.566 1.00 88.94 86 ALA A C 1
ATOM 652 O O . ALA A 1 86 ? 6.832 0.285 0.751 1.00 88.94 86 ALA A O 1
ATOM 653 N N . TYR A 1 87 ? 6.349 -1.240 2.329 1.00 90.06 87 TYR A N 1
ATOM 654 C CA . TYR A 1 87 ? 7.632 -1.934 2.259 1.00 90.06 87 TYR A CA 1
ATOM 655 C C . TYR A 1 87 ? 7.863 -2.571 0.885 1.00 90.06 87 TYR A C 1
ATOM 657 O O . TYR A 1 87 ? 8.922 -2.369 0.295 1.00 90.06 87 TYR A O 1
ATOM 665 N N . LEU A 1 88 ? 6.876 -3.303 0.357 1.00 87.69 88 LEU A N 1
ATOM 666 C CA . LEU A 1 88 ? 6.978 -3.946 -0.955 1.00 87.69 88 LEU A CA 1
ATOM 667 C C . LEU A 1 88 ? 7.114 -2.914 -2.078 1.00 87.69 88 LEU A C 1
ATOM 669 O O . LEU A 1 88 ? 7.990 -3.059 -2.924 1.00 87.69 88 LEU A O 1
ATOM 673 N N . MET A 1 89 ? 6.323 -1.838 -2.050 1.00 86.75 89 MET A N 1
ATOM 674 C CA . MET A 1 89 ? 6.461 -0.746 -3.017 1.00 86.75 89 MET A CA 1
ATOM 675 C C . MET A 1 89 ? 7.847 -0.099 -2.925 1.00 86.75 89 MET A C 1
ATOM 677 O O . MET A 1 89 ? 8.523 0.046 -3.938 1.00 86.75 89 MET A O 1
ATOM 681 N N . ASN A 1 90 ? 8.328 0.230 -1.723 1.00 89.06 90 ASN A N 1
ATOM 682 C CA . ASN A 1 90 ? 9.653 0.831 -1.556 1.00 89.06 90 ASN A CA 1
ATOM 683 C C . ASN A 1 90 ? 10.787 -0.108 -2.001 1.00 89.06 90 ASN A C 1
ATOM 685 O O . ASN A 1 90 ? 11.791 0.347 -2.545 1.00 89.06 90 ASN A O 1
ATOM 689 N N . ARG A 1 91 ? 10.624 -1.420 -1.812 1.00 87.25 91 ARG A N 1
ATOM 690 C CA . ARG A 1 91 ? 11.561 -2.418 -2.330 1.00 87.25 91 ARG A CA 1
ATOM 691 C C . ARG A 1 91 ? 11.614 -2.400 -3.858 1.00 87.25 91 ARG A C 1
ATOM 693 O O . ARG A 1 91 ? 12.710 -2.428 -4.411 1.00 87.25 91 ARG A O 1
ATOM 700 N N . GLU A 1 92 ? 10.467 -2.304 -4.529 1.00 84.81 92 GLU A N 1
ATOM 701 C CA . GLU A 1 92 ? 10.432 -2.180 -5.991 1.00 84.81 92 GLU A CA 1
ATOM 702 C C . GLU A 1 92 ? 11.025 -0.857 -6.481 1.00 84.81 92 GLU A C 1
ATOM 704 O O . GLU A 1 92 ? 11.695 -0.846 -7.509 1.00 84.81 92 GLU A O 1
ATOM 709 N N . ARG A 1 93 ? 10.883 0.240 -5.724 1.00 85.38 93 ARG A N 1
ATOM 710 C CA . ARG A 1 93 ? 11.586 1.498 -6.026 1.00 85.38 93 ARG A CA 1
ATOM 711 C C . ARG A 1 93 ? 13.103 1.298 -6.063 1.00 85.38 93 ARG A C 1
ATOM 713 O O . ARG A 1 93 ? 13.729 1.693 -7.039 1.00 85.38 93 ARG A O 1
ATOM 720 N N . ILE A 1 94 ? 13.681 0.697 -5.021 1.00 85.62 94 ILE A N 1
ATOM 721 C CA . ILE A 1 94 ? 15.136 0.472 -4.941 1.00 85.62 94 ILE A CA 1
ATOM 722 C C . ILE A 1 94 ? 15.590 -0.428 -6.096 1.00 85.62 94 ILE A C 1
ATOM 724 O O . ILE A 1 94 ? 16.580 -0.147 -6.761 1.00 85.62 94 ILE A O 1
ATOM 728 N N . ARG A 1 95 ? 14.814 -1.473 -6.401 1.00 80.88 95 ARG A N 1
ATOM 729 C CA . ARG A 1 95 ? 15.108 -2.380 -7.515 1.00 80.88 95 ARG A CA 1
ATOM 730 C C . ARG A 1 95 ? 15.029 -1.690 -8.880 1.00 80.88 95 ARG A C 1
ATOM 732 O O . ARG A 1 95 ? 15.811 -2.009 -9.772 1.00 80.88 95 ARG A O 1
ATOM 739 N N . ALA A 1 96 ? 14.072 -0.785 -9.065 1.00 79.75 96 ALA A N 1
ATOM 740 C CA . ALA A 1 96 ? 13.969 0.019 -10.276 1.00 79.75 96 ALA A CA 1
ATOM 741 C C . ALA A 1 96 ? 15.176 0.959 -10.410 1.00 79.75 96 ALA A C 1
ATOM 743 O O . ALA A 1 96 ? 15.726 1.059 -11.502 1.00 79.75 96 ALA A O 1
ATOM 744 N N . GLU A 1 97 ? 15.620 1.569 -9.304 1.00 80.56 97 GLU A N 1
ATOM 745 C CA . GLU A 1 97 ? 16.809 2.430 -9.255 1.00 80.56 97 GLU A CA 1
ATOM 746 C C . GLU A 1 97 ? 18.099 1.661 -9.612 1.00 80.56 97 GLU A C 1
ATOM 748 O O . GLU A 1 97 ? 18.866 2.141 -10.448 1.00 80.56 97 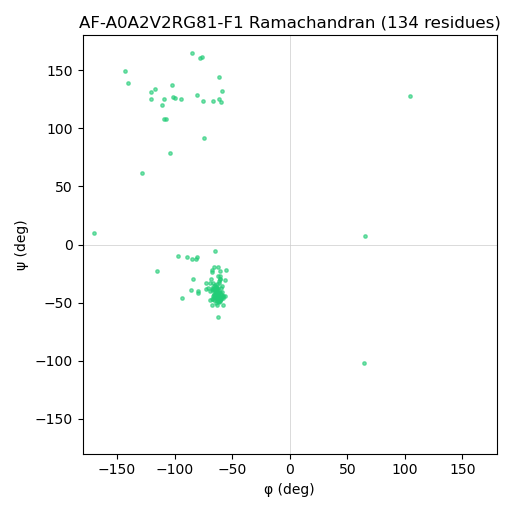GLU A O 1
ATOM 753 N N . ASP A 1 98 ? 18.295 0.439 -9.107 1.00 79.50 98 ASP A N 1
ATOM 754 C CA . ASP A 1 98 ? 19.466 -0.395 -9.444 1.00 79.50 98 ASP A CA 1
ATOM 755 C C . ASP A 1 98 ? 19.506 -0.807 -10.930 1.00 79.50 98 ASP A C 1
ATOM 757 O O . ASP A 1 98 ? 20.573 -0.871 -11.543 1.00 79.50 98 ASP A O 1
ATOM 761 N N . ASN A 1 99 ? 18.345 -1.047 -11.549 1.00 71.62 99 ASN A N 1
ATOM 762 C CA . ASN A 1 99 ? 18.257 -1.423 -12.967 1.00 71.62 99 ASN A CA 1
ATOM 763 C C . ASN A 1 99 ? 18.370 -0.224 -13.932 1.00 71.62 99 ASN A C 1
ATOM 765 O O . ASN A 1 99 ? 18.550 -0.424 -15.138 1.00 71.62 99 ASN A O 1
ATOM 769 N N . SER A 1 100 ? 18.320 1.014 -13.424 1.00 64.75 100 SER A N 1
ATOM 770 C CA . SER A 1 100 ? 18.451 2.244 -14.230 1.00 64.75 100 SER A CA 1
ATOM 771 C C . SER A 1 100 ? 19.803 2.377 -14.932 1.00 64.75 100 SER A C 1
ATOM 773 O O . SER A 1 100 ? 19.935 3.160 -15.868 1.00 64.75 100 SER A O 1
ATOM 775 N N . GLY A 1 101 ? 20.823 1.643 -14.474 1.00 65.06 101 GLY A N 1
ATOM 776 C CA . GLY A 1 101 ? 22.160 1.672 -15.070 1.00 65.06 101 GLY A CA 1
ATOM 777 C C . GLY A 1 101 ? 22.215 1.115 -16.497 1.00 65.06 101 GLY A C 1
ATOM 778 O O . GLY A 1 101 ? 23.161 1.413 -17.221 1.00 65.06 101 GLY A O 1
ATOM 779 N N . LEU A 1 102 ? 21.210 0.330 -16.910 1.00 62.22 102 LEU A N 1
ATOM 780 C CA . LEU A 1 102 ? 21.147 -0.307 -18.232 1.00 62.22 102 LEU A CA 1
ATOM 781 C C . LEU A 1 102 ? 19.988 0.201 -19.110 1.00 62.22 102 LEU A C 1
ATOM 783 O O . LEU A 1 102 ? 20.078 0.096 -20.330 1.00 62.22 102 LEU A O 1
ATOM 787 N N . LEU A 1 103 ? 18.920 0.760 -18.525 1.00 67.88 103 LEU A N 1
ATOM 788 C CA . LEU A 1 103 ? 17.737 1.271 -19.236 1.00 67.88 103 LEU A CA 1
ATOM 789 C C . LEU A 1 103 ? 17.195 2.542 -18.570 1.00 67.88 103 LEU A C 1
ATOM 791 O O . LEU A 1 103 ? 17.266 2.692 -17.353 1.00 67.88 103 LEU A O 1
ATOM 795 N N . GLN A 1 104 ? 16.586 3.444 -19.348 1.00 72.88 104 GLN A N 1
ATOM 796 C CA . GLN A 1 104 ? 15.919 4.627 -18.797 1.00 72.88 104 GLN A CA 1
ATOM 797 C C . GLN A 1 104 ? 14.589 4.211 -18.147 1.00 72.88 104 GLN A C 1
ATOM 799 O O . GLN A 1 104 ? 13.550 4.120 -18.806 1.00 72.88 104 GLN A O 1
ATOM 804 N N . VAL A 1 105 ? 14.647 3.918 -16.847 1.00 78.19 105 VAL A N 1
ATOM 805 C CA . VAL A 1 105 ? 13.503 3.543 -16.010 1.00 78.19 105 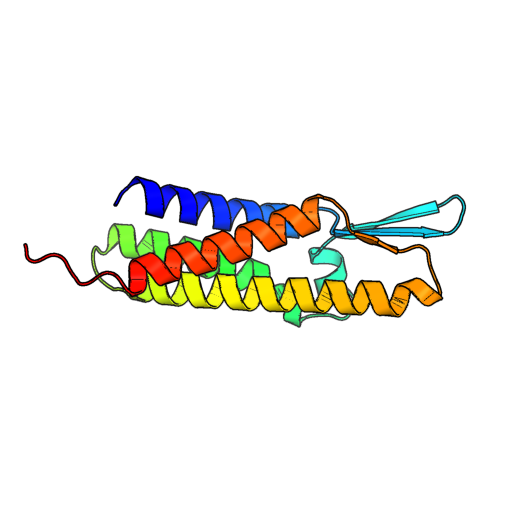VAL A CA 1
ATOM 806 C C . VAL A 1 105 ? 12.969 4.792 -15.306 1.00 78.19 105 VAL A C 1
ATOM 808 O O . VAL A 1 105 ? 13.707 5.494 -14.619 1.00 78.19 105 VAL A O 1
ATOM 811 N N . SER A 1 106 ? 11.679 5.083 -15.460 1.00 80.25 106 SER A N 1
ATOM 812 C CA . SER A 1 106 ? 11.000 6.180 -14.768 1.00 80.25 106 SER A CA 1
ATOM 813 C C . SER A 1 106 ? 9.844 5.649 -13.927 1.00 80.25 106 SER A C 1
ATOM 815 O O . SER A 1 106 ? 9.016 4.869 -14.401 1.00 80.25 106 SER A O 1
ATOM 817 N N . LEU A 1 107 ? 9.778 6.073 -12.664 1.00 83.38 107 LEU A N 1
ATOM 818 C CA . LEU A 1 107 ? 8.648 5.786 -11.785 1.00 83.38 107 LEU A CA 1
ATOM 819 C C . LEU A 1 107 ? 7.511 6.757 -12.089 1.00 83.38 107 LEU A C 1
ATOM 821 O O . LEU A 1 107 ? 7.689 7.975 -12.097 1.00 83.38 107 LEU A O 1
ATOM 825 N N . THR A 1 108 ? 6.323 6.217 -12.309 1.00 87.31 108 THR A N 1
ATOM 826 C CA . THR A 1 108 ? 5.133 7.019 -12.600 1.00 87.31 108 THR A CA 1
ATOM 827 C C . THR A 1 108 ? 4.569 7.692 -11.346 1.00 87.31 108 THR A C 1
ATOM 829 O O . THR A 1 108 ? 4.779 7.251 -10.214 1.00 87.31 108 THR A O 1
ATOM 832 N N . GLY A 1 109 ? 3.752 8.732 -11.538 1.00 85.81 109 GLY A N 1
ATOM 833 C CA . GLY A 1 109 ? 3.011 9.363 -10.438 1.00 85.81 109 GLY A CA 1
ATOM 834 C C . GLY A 1 109 ? 2.045 8.413 -9.713 1.00 85.81 109 GLY A C 1
ATOM 835 O O . GLY A 1 109 ? 1.792 8.590 -8.523 1.00 85.81 109 GLY A O 1
ATOM 836 N N . TRP A 1 110 ? 1.548 7.372 -10.391 1.00 88.75 110 TRP A N 1
ATOM 837 C CA . TRP A 1 110 ? 0.652 6.368 -9.804 1.00 88.75 110 TRP A CA 1
ATOM 838 C C . TRP A 1 110 ? 1.341 5.528 -8.738 1.00 88.75 110 TRP A C 1
ATOM 840 O O . TRP A 1 110 ? 0.745 5.239 -7.701 1.00 88.75 110 TRP A O 1
ATOM 850 N N . PHE A 1 111 ? 2.612 5.196 -8.964 1.00 88.06 111 PHE A N 1
ATOM 851 C CA . PHE A 1 111 ? 3.426 4.506 -7.975 1.00 88.06 111 PHE A CA 1
ATOM 852 C C . PHE A 1 111 ? 3.553 5.338 -6.690 1.00 88.06 111 PHE A C 1
ATOM 854 O O . PHE A 1 111 ? 3.276 4.844 -5.597 1.00 88.06 111 PHE A O 1
ATOM 861 N N . TRP A 1 112 ? 3.883 6.627 -6.814 1.00 89.19 112 TRP A N 1
ATOM 862 C CA . TRP A 1 112 ? 4.005 7.532 -5.666 1.00 89.19 112 TRP A CA 1
ATOM 863 C C . TRP A 1 112 ? 2.679 7.745 -4.933 1.00 89.19 112 TRP A C 1
ATOM 865 O O . TRP A 1 112 ? 2.659 7.781 -3.702 1.00 89.19 112 TRP A O 1
ATOM 875 N N . LEU A 1 113 ? 1.566 7.834 -5.668 1.00 90.25 113 LEU A N 1
ATOM 876 C CA . LEU A 1 113 ? 0.228 7.889 -5.077 1.00 90.25 113 LEU A CA 1
ATOM 877 C C . LEU A 1 113 ? -0.109 6.613 -4.301 1.00 90.25 113 LEU A C 1
ATOM 879 O O . LEU A 1 113 ? -0.604 6.706 -3.178 1.00 90.25 113 LEU A O 1
ATOM 883 N N . GLY A 1 114 ? 0.194 5.438 -4.857 1.00 88.62 114 GLY A N 1
ATOM 884 C CA . GLY A 1 114 ? 0.012 4.155 -4.179 1.00 88.62 114 GLY A CA 1
ATOM 885 C C . GLY A 1 114 ? 0.850 4.054 -2.904 1.00 88.62 114 GLY A C 1
ATOM 886 O O . GLY A 1 114 ? 0.322 3.726 -1.839 1.00 88.62 114 GLY A O 1
ATOM 887 N N . LEU A 1 115 ? 2.131 4.424 -2.982 1.00 88.69 115 LEU A N 1
A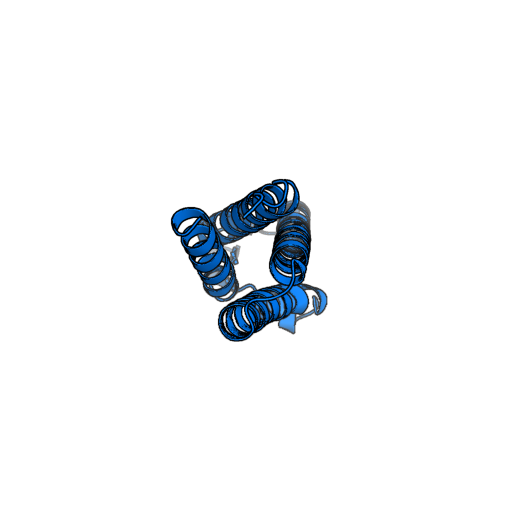TOM 888 C CA . LEU A 1 115 ? 3.045 4.416 -1.841 1.00 88.69 115 LEU A CA 1
ATOM 889 C C . LEU A 1 115 ? 2.574 5.385 -0.751 1.00 88.69 115 LEU A C 1
ATOM 891 O O . LEU A 1 115 ? 2.414 4.984 0.403 1.00 88.69 115 LEU A O 1
ATOM 895 N N . GLY A 1 116 ? 2.244 6.626 -1.113 1.00 89.88 116 GLY A N 1
ATOM 896 C CA . GLY A 1 116 ? 1.702 7.611 -0.178 1.00 89.88 116 GLY A CA 1
ATOM 897 C C . GLY A 1 116 ? 0.403 7.140 0.481 1.00 89.88 116 GLY A C 1
ATOM 898 O O . GLY A 1 116 ? 0.259 7.221 1.703 1.00 89.88 116 GLY A O 1
ATOM 899 N N . ALA A 1 117 ? -0.522 6.571 -0.295 1.00 89.94 117 ALA A N 1
ATOM 900 C CA . ALA A 1 117 ? -1.777 6.042 0.227 1.00 89.94 117 ALA A CA 1
ATOM 901 C C . ALA A 1 117 ? -1.562 4.859 1.188 1.00 89.94 117 ALA A C 1
ATOM 903 O O . ALA A 1 117 ? -2.258 4.770 2.200 1.00 89.94 117 ALA A O 1
ATOM 904 N N . SER A 1 118 ? -0.576 3.994 0.935 1.00 88.50 118 SER A N 1
ATOM 905 C CA . SER A 1 118 ? -0.246 2.872 1.827 1.00 88.50 118 SER A CA 1
ATOM 906 C C . SER A 1 118 ? 0.324 3.338 3.173 1.00 88.50 118 SER A C 1
ATOM 908 O O . SER A 1 118 ? -0.048 2.807 4.222 1.00 88.50 118 SER A O 1
ATOM 910 N N . ILE A 1 119 ? 1.130 4.404 3.171 1.00 89.69 119 ILE A N 1
ATOM 911 C CA . ILE A 1 119 ? 1.646 5.036 4.392 1.00 89.69 119 ILE A CA 1
ATOM 912 C C . ILE A 1 119 ? 0.500 5.680 5.174 1.00 89.69 119 ILE A C 1
ATOM 914 O O . ILE A 1 119 ? 0.370 5.455 6.377 1.00 89.69 119 ILE A O 1
ATOM 918 N N . VAL A 1 120 ? -0.376 6.435 4.502 1.00 91.31 120 VAL A N 1
ATOM 919 C CA . VAL A 1 120 ? -1.564 7.028 5.139 1.00 91.31 120 VAL A CA 1
ATOM 920 C C . VAL A 1 120 ? -2.448 5.939 5.748 1.00 91.31 120 VAL A C 1
ATOM 922 O O . VAL A 1 120 ? -2.937 6.096 6.870 1.00 91.31 120 VAL A O 1
ATOM 925 N N . LEU A 1 121 ? -2.627 4.814 5.052 1.00 88.19 121 LEU A N 1
ATOM 926 C CA . LEU A 1 121 ? -3.372 3.664 5.555 1.00 88.19 121 LEU A CA 1
ATOM 927 C C . LEU A 1 121 ? -2.738 3.094 6.832 1.00 88.19 121 LEU A C 1
ATOM 929 O O . LEU A 1 121 ? -3.452 2.866 7.812 1.00 88.19 121 LEU A O 1
ATOM 933 N N . ALA A 1 122 ? -1.415 2.919 6.850 1.00 88.19 122 ALA A N 1
ATOM 934 C CA . ALA A 1 122 ? -0.690 2.435 8.020 1.00 88.19 122 ALA A CA 1
ATOM 935 C C . ALA A 1 122 ? -0.819 3.410 9.201 1.00 88.19 122 ALA A C 1
ATOM 937 O O . ALA A 1 122 ? -1.262 3.019 10.279 1.00 88.19 122 ALA A O 1
ATOM 938 N N . VAL A 1 123 ? -0.525 4.695 8.992 1.00 88.19 123 VAL A N 1
ATOM 939 C CA . VAL A 1 123 ? -0.560 5.721 10.047 1.00 88.19 123 VAL A CA 1
ATOM 940 C C . VAL A 1 123 ? -1.965 5.880 10.624 1.00 88.19 123 VAL A C 1
ATOM 942 O O . VAL A 1 123 ? -2.136 5.885 11.840 1.00 88.19 123 VAL A O 1
ATOM 945 N N . THR A 1 124 ? -2.996 5.962 9.779 1.00 86.75 124 THR A N 1
ATOM 946 C CA . THR A 1 124 ? -4.384 6.083 10.261 1.00 86.75 124 THR A CA 1
ATOM 947 C C . THR A 1 124 ? -4.829 4.852 11.047 1.00 86.75 124 THR A C 1
ATOM 949 O O . THR A 1 124 ? -5.515 4.995 12.059 1.00 86.75 124 THR A O 1
ATOM 952 N N . SER A 1 125 ? -4.396 3.659 10.636 1.00 84.06 125 SER A N 1
ATOM 953 C CA . SER A 1 125 ? -4.673 2.413 11.355 1.00 84.06 125 SER A CA 1
ATOM 954 C C . SER A 1 125 ? -3.932 2.328 12.690 1.00 84.06 125 SER A C 1
ATOM 956 O O . SER A 1 125 ? -4.529 1.915 13.679 1.00 84.06 125 SER A O 1
ATOM 958 N N . ALA A 1 126 ? -2.674 2.777 12.743 1.00 85.56 126 ALA A N 1
ATOM 959 C CA . ALA A 1 126 ? -1.890 2.853 13.974 1.00 85.56 126 ALA A CA 1
ATOM 960 C C . ALA A 1 126 ? -2.501 3.838 14.978 1.00 85.56 126 ALA A C 1
ATOM 962 O O . ALA A 1 126 ? -2.621 3.526 16.158 1.00 85.56 126 ALA A O 1
ATOM 963 N N . ILE A 1 127 ? -2.940 5.011 14.511 1.00 84.88 127 ILE A N 1
ATOM 964 C CA . ILE A 1 127 ? -3.606 6.008 15.359 1.00 84.88 127 ILE A CA 1
ATOM 965 C C . ILE A 1 127 ? -4.900 5.443 15.952 1.00 84.88 127 ILE A C 1
ATOM 967 O O . ILE A 1 127 ? -5.201 5.710 17.113 1.00 84.88 127 ILE A O 1
ATOM 971 N N . ASP A 1 128 ? -5.682 4.699 15.169 1.00 80.56 128 ASP A N 1
ATOM 972 C CA . ASP A 1 128 ? -6.902 4.065 15.674 1.00 80.56 128 ASP A CA 1
ATOM 973 C C . ASP A 1 128 ? -6.591 2.925 16.659 1.00 80.56 128 ASP A C 1
ATOM 975 O O . ASP A 1 128 ? -7.340 2.761 17.614 1.00 80.56 128 ASP A O 1
ATOM 979 N N . PHE A 1 129 ? -5.483 2.198 16.479 1.00 77.94 129 PHE A N 1
ATOM 980 C CA . PHE A 1 129 ? -5.027 1.148 17.400 1.00 77.94 129 PHE A CA 1
ATOM 981 C C . PHE A 1 129 ? -4.488 1.699 18.733 1.00 77.94 129 PHE A C 1
ATOM 983 O O . PHE A 1 129 ? -4.721 1.121 19.786 1.00 77.94 129 PHE A O 1
ATOM 990 N N . LEU A 1 130 ? -3.781 2.832 18.704 1.00 80.31 130 LEU A N 1
ATOM 991 C CA . LEU A 1 130 ? -3.178 3.448 19.893 1.00 80.31 130 LEU A CA 1
ATOM 992 C C . LEU A 1 130 ? -4.164 4.284 20.722 1.00 80.31 130 LEU A C 1
ATOM 994 O O . LEU A 1 130 ? -3.838 4.697 21.835 1.00 80.31 130 LEU A O 1
ATOM 998 N N . LYS A 1 131 ? -5.357 4.586 20.196 1.00 76.75 131 LYS A N 1
ATOM 999 C CA . LYS A 1 131 ? -6.351 5.369 20.937 1.00 76.75 131 LYS A CA 1
ATOM 1000 C C . LYS A 1 131 ? -7.008 4.501 22.013 1.00 76.75 131 LYS A C 1
ATOM 1002 O O . LYS A 1 131 ? -7.613 3.490 21.668 1.00 76.75 131 LYS A O 1
ATOM 1007 N N . PRO A 1 132 ? -6.969 4.912 23.295 1.00 61.19 132 PRO A N 1
ATOM 1008 C CA . PRO A 1 132 ? -7.593 4.146 24.363 1.00 61.19 132 PRO A CA 1
ATOM 1009 C C . PRO A 1 132 ? -9.109 4.027 24.132 1.00 61.19 132 PRO A C 1
ATOM 1011 O O . PRO A 1 132 ? -9.731 4.979 23.635 1.00 61.19 132 PRO A O 1
ATOM 1014 N N . PRO A 1 133 ? -9.723 2.882 24.491 1.00 58.62 133 PRO A N 1
ATOM 1015 C CA . PRO A 1 133 ? -11.161 2.701 24.373 1.00 58.62 133 PRO A CA 1
ATOM 1016 C C . PRO A 1 133 ? -11.860 3.765 25.218 1.00 58.62 133 PRO A C 1
ATOM 1018 O O . PRO A 1 133 ? -11.614 3.900 26.415 1.00 58.62 133 PRO A O 1
ATOM 1021 N N . LYS A 1 134 ? -12.712 4.568 24.576 1.00 51.62 134 LYS A N 1
ATOM 1022 C CA . LYS A 1 134 ? -13.472 5.607 25.271 1.00 51.62 134 LYS A CA 1
ATOM 1023 C C . LYS A 1 134 ? -14.461 4.910 26.223 1.00 51.62 134 LYS A C 1
ATOM 1025 O O . LYS A 1 134 ? -15.233 4.087 25.720 1.00 51.62 134 LYS A O 1
ATOM 1030 N N . PRO A 1 135 ? -14.451 5.193 27.541 1.00 53.84 135 PRO A N 1
ATOM 1031 C CA . PRO A 1 135 ? -15.453 4.640 28.446 1.00 53.84 135 PRO A CA 1
ATOM 1032 C C . PRO A 1 135 ? -16.841 5.085 27.968 1.00 53.84 135 PRO A C 1
ATOM 1034 O O . PRO A 1 135 ? -17.014 6.242 27.570 1.00 53.84 135 PRO A O 1
ATOM 1037 N N . ARG A 1 136 ? -17.766 4.121 27.891 1.00 49.69 136 ARG A N 1
ATOM 1038 C CA . ARG A 1 136 ? -19.171 4.345 27.529 1.00 49.69 136 ARG A CA 1
ATOM 1039 C C . ARG A 1 136 ? -19.898 5.079 28.640 1.00 49.69 136 ARG A C 1
ATOM 1041 O O . ARG A 1 136 ? -19.614 4.755 29.811 1.00 49.69 136 ARG A O 1
#

pLDDT: mean 81.38, std 9.19, range [49.69, 91.31]

Solvent-accessible surface area (backbone atoms only — not comparable to full-atom values): 7026 Å² total; per-residue (Å²): 118,70,66,61,56,50,52,39,51,50,21,42,51,46,27,51,55,29,39,69,33,51,28,38,36,39,45,63,87,90,49,77,50,65,44,23,45,56,54,49,26,68,77,82,34,62,70,54,50,51,41,58,52,35,43,50,47,38,51,51,46,45,50,51,33,68,74,65,76,60,72,70,63,49,26,53,45,28,22,52,33,12,48,52,35,28,50,53,50,52,49,50,51,54,54,49,59,68,53,39,84,83,42,57,60,43,78,34,71,40,38,54,51,19,39,52,23,17,46,51,20,17,53,55,16,46,55,60,60,71,50,75,83,76,85,129